Protein AF-A0A5K0VSX7-F1 (afdb_monomer_lite)

Foldseek 3Di:
DDDDPDDPPPPPPDDDCVQWDWADWPQADPVGTDTDIDGDD

Radius of gyration: 18.92 Å; chains: 1; bounding box: 23×18×60 Å

Organism: NCBI:txid210225

Structure (mmCIF, N/CA/C/O backbone):
data_AF-A0A5K0VSX7-F1
#
_entry.id   AF-A0A5K0VSX7-F1
#
loop_
_atom_site.group_PDB
_atom_site.id
_atom_site.type_symbol
_atom_site.label_atom_id
_atom_site.label_alt_id
_atom_site.label_comp_id
_atom_site.label_asym_id
_atom_site.label_entity_id
_atom_site.label_seq_id
_atom_site.pdbx_PDB_ins_code
_atom_site.Cartn_x
_atom_site.Cartn_y
_atom_site.Cartn_z
_atom_site.occupancy
_atom_site.B_iso_or_equiv
_atom_site.auth_seq_id
_atom_site.auth_comp_id
_atom_site.auth_asym_id
_atom_site.auth_atom_id
_atom_site.pdbx_PDB_model_num
ATOM 1 N N . ASP A 1 1 ? 2.263 10.415 48.452 1.00 53.72 1 ASP A N 1
ATOM 2 C CA . ASP A 1 1 ? 1.776 9.818 47.203 1.00 53.72 1 ASP A CA 1
ATOM 3 C C . ASP A 1 1 ? 1.839 10.789 46.046 1.00 53.72 1 ASP A C 1
ATOM 5 O O . ASP A 1 1 ? 1.275 11.874 46.118 1.00 53.72 1 ASP A O 1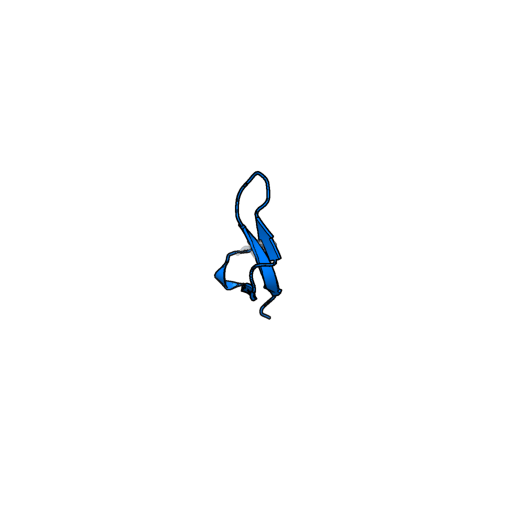
ATOM 9 N N . SER A 1 2 ? 2.588 10.392 45.023 1.00 50.19 2 SER A N 1
ATOM 10 C CA . SER A 1 2 ? 2.749 11.061 43.732 1.00 50.19 2 SER A CA 1
ATOM 11 C C . SER A 1 2 ? 1.542 10.792 42.827 1.00 50.19 2 SER A C 1
ATOM 13 O O . SER A 1 2 ? 1.058 9.664 42.833 1.00 50.19 2 SER A O 1
ATOM 15 N N . PRO A 1 3 ? 1.140 11.711 41.934 1.00 64.19 3 PRO A N 1
ATOM 16 C CA . PRO A 1 3 ? 0.496 11.324 40.692 1.00 64.19 3 PRO A CA 1
ATOM 17 C C . PRO A 1 3 ? 1.552 11.337 39.580 1.00 64.19 3 PRO A C 1
ATOM 19 O O . PRO A 1 3 ? 2.076 12.380 39.188 1.00 64.19 3 PRO A O 1
ATOM 22 N N . SER A 1 4 ? 1.903 10.147 39.107 1.00 62.06 4 SER A N 1
ATOM 23 C CA . SER A 1 4 ? 2.724 9.906 37.924 1.00 62.06 4 SER A CA 1
ATOM 24 C C . SER A 1 4 ? 2.080 10.543 36.687 1.00 62.06 4 SER A C 1
ATOM 26 O O . SER A 1 4 ? 1.012 10.119 36.252 1.00 62.06 4 SER A O 1
ATOM 28 N N . MET A 1 5 ? 2.733 11.554 36.103 1.00 61.91 5 MET A N 1
ATOM 29 C CA . MET A 1 5 ? 2.446 11.985 34.733 1.00 61.91 5 MET A CA 1
ATOM 30 C C . MET A 1 5 ? 2.930 10.895 33.779 1.00 61.91 5 MET A C 1
ATOM 32 O O . MET A 1 5 ? 4.089 10.876 33.363 1.00 61.91 5 MET A O 1
ATOM 36 N N . GLU A 1 6 ? 2.042 9.969 33.446 1.00 58.75 6 GLU A N 1
ATOM 37 C CA . GLU A 1 6 ? 2.264 9.044 32.346 1.00 58.75 6 GLU A CA 1
ATOM 38 C C . GLU A 1 6 ? 2.103 9.813 31.032 1.00 58.75 6 GLU A C 1
ATOM 40 O O . GLU A 1 6 ? 1.024 10.294 30.678 1.00 58.75 6 GLU A O 1
ATOM 45 N N . GLY A 1 7 ? 3.229 9.995 30.340 1.00 58.50 7 GLY A N 1
ATOM 46 C CA . GLY A 1 7 ? 3.279 10.607 29.024 1.00 58.50 7 GLY A CA 1
ATOM 47 C C . GLY A 1 7 ? 2.369 9.857 28.060 1.00 58.50 7 GLY A C 1
ATOM 48 O O . GLY A 1 7 ? 2.485 8.645 27.889 1.00 58.50 7 GLY A O 1
ATOM 49 N N . LEU A 1 8 ? 1.473 10.593 27.403 1.00 61.69 8 LEU A N 1
ATOM 50 C CA . LEU A 1 8 ? 0.744 10.109 26.240 1.00 61.69 8 LEU A CA 1
ATOM 51 C C . LEU A 1 8 ? 1.759 9.866 25.123 1.00 61.69 8 LEU A C 1
ATOM 53 O O . LEU A 1 8 ? 2.006 10.739 24.287 1.00 61.69 8 LEU A O 1
ATOM 57 N N . GLU A 1 9 ? 2.363 8.680 25.113 1.00 62.88 9 GLU A N 1
ATOM 58 C CA . GLU A 1 9 ? 3.016 8.159 23.927 1.00 62.88 9 GLU A CA 1
ATOM 59 C C . GLU A 1 9 ? 1.960 8.148 22.821 1.00 62.88 9 GLU A C 1
ATOM 61 O O . GLU A 1 9 ? 1.083 7.281 22.764 1.00 62.88 9 GLU A O 1
ATOM 66 N N . LYS A 1 10 ? 2.018 9.143 21.931 1.00 64.38 10 LYS A N 1
ATOM 67 C CA . LYS A 1 10 ? 1.391 9.054 20.617 1.00 64.38 10 LYS A CA 1
ATOM 68 C C . LYS A 1 10 ? 2.091 7.901 19.914 1.00 64.38 10 LYS A C 1
ATOM 70 O O . LYS A 1 10 ? 3.069 8.119 19.209 1.00 64.38 10 LYS A O 1
ATOM 75 N N . LYS A 1 11 ? 1.624 6.672 20.152 1.00 68.38 11 LYS A N 1
ATOM 76 C CA . LYS A 1 11 ? 2.036 5.498 19.389 1.00 68.38 11 LYS A CA 1
ATOM 77 C C . LYS A 1 11 ? 1.786 5.841 17.933 1.00 68.38 11 LYS A C 1
ATOM 79 O O . LYS A 1 11 ? 0.635 5.900 17.497 1.00 68.38 11 LYS A O 1
ATOM 84 N N . GLU A 1 12 ? 2.862 6.145 17.217 1.00 77.19 12 GLU A N 1
ATOM 85 C CA . GLU A 1 12 ? 2.819 6.349 15.782 1.00 77.19 12 GLU A CA 1
ATOM 86 C C . GLU A 1 12 ? 2.131 5.119 15.201 1.00 77.19 12 GLU A C 1
ATOM 88 O O . GLU A 1 12 ? 2.569 3.986 15.424 1.00 77.19 12 GLU A O 1
ATOM 93 N N . ARG A 1 13 ? 0.979 5.325 14.552 1.00 78.88 13 ARG A N 1
ATOM 94 C CA . ARG A 1 13 ? 0.234 4.219 13.955 1.00 78.88 13 ARG A CA 1
ATOM 95 C C . ARG A 1 13 ? 1.121 3.610 12.881 1.00 78.88 13 ARG A C 1
ATOM 97 O O . ARG A 1 13 ? 1.313 4.187 11.813 1.00 78.88 13 ARG A O 1
ATOM 104 N N . ARG A 1 14 ? 1.701 2.456 13.197 1.00 88.06 14 ARG A N 1
ATOM 105 C CA . ARG A 1 14 ? 2.499 1.688 12.256 1.00 88.06 14 ARG A CA 1
ATOM 106 C C . ARG A 1 14 ? 1.539 0.981 11.317 1.00 88.06 14 ARG A C 1
ATOM 108 O O . ARG A 1 14 ? 0.845 0.061 11.731 1.00 88.06 14 ARG A O 1
ATOM 115 N N . TRP A 1 15 ? 1.531 1.422 10.069 1.00 90.00 15 TRP A N 1
ATOM 116 C CA . TRP A 1 15 ? 0.795 0.763 9.006 1.00 90.00 15 TRP A CA 1
ATOM 117 C C . TRP A 1 15 ? 1.325 -0.647 8.766 1.00 90.00 15 TRP A C 1
ATOM 119 O O . TRP A 1 15 ? 2.535 -0.884 8.703 1.00 90.00 15 TRP A O 1
ATOM 129 N N . THR A 1 16 ? 0.399 -1.573 8.601 1.00 92.94 16 THR A N 1
ATOM 130 C CA . THR A 1 16 ? 0.632 -2.974 8.278 1.00 92.94 16 THR A CA 1
ATOM 131 C C . THR A 1 16 ? -0.240 -3.369 7.091 1.00 92.94 16 THR A C 1
ATOM 133 O O . THR A 1 16 ? -1.203 -2.689 6.748 1.00 92.94 16 THR A O 1
ATOM 136 N N . LEU A 1 17 ? 0.061 -4.500 6.451 1.00 91.69 17 LEU A N 1
ATOM 137 C CA . LEU A 1 17 ? -0.772 -5.002 5.351 1.00 91.69 17 LEU A CA 1
ATOM 138 C C . LEU A 1 17 ? -2.213 -5.311 5.784 1.00 91.69 17 LEU A C 1
ATOM 140 O O . LEU A 1 17 ? -3.115 -5.269 4.954 1.00 91.69 17 LEU A O 1
ATOM 144 N N . ASN A 1 18 ? -2.442 -5.589 7.070 1.00 93.44 18 ASN A N 1
ATOM 145 C CA . ASN A 1 18 ? -3.776 -5.886 7.583 1.00 93.44 18 ASN A CA 1
ATOM 146 C C . ASN A 1 18 ? -4.702 -4.667 7.556 1.00 93.44 18 ASN A C 1
ATOM 148 O O . ASN A 1 18 ? -5.911 -4.852 7.402 1.00 93.44 18 ASN A O 1
ATOM 152 N N . ASP A 1 19 ? -4.139 -3.458 7.625 1.00 93.88 19 ASP A N 1
ATOM 153 C CA . ASP A 1 19 ? -4.871 -2.186 7.582 1.00 93.88 19 ASP A CA 1
ATOM 154 C C . ASP A 1 19 ? -5.396 -1.854 6.177 1.00 93.88 19 ASP A C 1
ATOM 156 O O . ASP A 1 19 ? -6.180 -0.923 6.004 1.00 93.88 19 ASP A O 1
ATOM 160 N N . PHE A 1 20 ? -4.994 -2.623 5.160 1.00 95.06 20 PHE A N 1
ATOM 161 C CA . PHE A 1 20 ? -5.394 -2.399 3.777 1.00 95.06 20 PHE A CA 1
ATOM 162 C C . PHE A 1 20 ? -6.131 -3.599 3.182 1.00 95.06 20 PHE A C 1
ATOM 164 O O . PHE A 1 20 ? -5.861 -4.765 3.476 1.00 95.06 20 PHE A O 1
ATOM 171 N N . GLU A 1 21 ? -7.088 -3.312 2.307 1.00 96.06 21 GLU A N 1
ATOM 172 C CA . GLU A 1 21 ? -7.618 -4.273 1.343 1.00 96.06 21 GLU A CA 1
ATOM 173 C C . GLU A 1 21 ? -6.804 -4.161 0.057 1.00 96.06 21 GLU A C 1
ATOM 175 O O . GLU A 1 21 ? -6.800 -3.109 -0.588 1.00 96.06 21 GLU A O 1
ATOM 180 N N . ILE A 1 22 ? -6.109 -5.238 -0.315 1.00 95.00 22 ILE A N 1
ATOM 181 C CA . ILE A 1 22 ? -5.340 -5.297 -1.559 1.00 95.00 22 ILE A CA 1
ATOM 182 C C . ILE A 1 22 ? -6.275 -5.700 -2.697 1.00 95.00 22 ILE A C 1
ATOM 184 O O . ILE A 1 22 ? -6.868 -6.778 -2.692 1.00 95.00 22 ILE A O 1
ATOM 188 N N . GLY A 1 23 ? -6.421 -4.802 -3.661 1.00 94.19 23 GLY A N 1
ATOM 189 C CA . GLY A 1 23 ? -7.260 -4.960 -4.837 1.00 94.19 23 GLY A CA 1
ATOM 190 C C . GLY A 1 23 ? -6.493 -5.457 -6.061 1.00 94.19 23 GLY A C 1
ATOM 191 O O . GLY A 1 23 ? -5.494 -6.172 -5.980 1.00 94.19 23 GLY A O 1
ATOM 192 N N . LYS A 1 24 ? -6.998 -5.078 -7.239 1.00 96.38 24 LYS A N 1
ATOM 193 C CA . LYS A 1 24 ? -6.481 -5.549 -8.529 1.00 96.38 24 LYS A CA 1
ATOM 194 C C . LYS A 1 24 ? -5.033 -5.082 -8.776 1.00 96.38 24 LYS A C 1
ATOM 196 O O . LYS A 1 24 ? -4.666 -3.982 -8.346 1.00 96.38 24 LYS A O 1
ATOM 201 N N . PRO A 1 25 ? -4.223 -5.877 -9.502 1.00 96.38 25 PRO A N 1
ATOM 202 C CA . PRO A 1 25 ? -2.905 -5.444 -9.944 1.00 96.38 25 PRO A CA 1
ATOM 203 C C . PRO A 1 25 ? -3.041 -4.270 -10.918 1.00 96.38 25 PRO A C 1
ATOM 205 O O . PRO A 1 25 ? -3.863 -4.297 -11.832 1.00 96.38 25 PRO A O 1
ATOM 208 N N . LEU A 1 26 ? -2.221 -3.246 -10.712 1.00 96.19 26 LEU A N 1
ATOM 209 C CA . LEU A 1 26 ? -2.126 -2.070 -11.576 1.00 96.19 26 LEU A CA 1
ATOM 210 C C . LEU A 1 26 ? -1.002 -2.222 -12.606 1.00 96.19 26 LEU A C 1
ATOM 212 O O . LEU A 1 26 ? -1.073 -1.649 -13.687 1.00 96.19 26 LEU A O 1
ATOM 216 N N . GLY A 1 27 ? 0.026 -3.014 -12.292 1.00 96.56 27 GLY A N 1
ATOM 217 C CA . GLY A 1 27 ? 1.118 -3.302 -13.215 1.00 96.56 27 GLY A CA 1
ATOM 218 C C . GLY A 1 27 ? 2.363 -3.828 -12.513 1.00 96.56 27 GLY A C 1
ATOM 219 O O . GLY A 1 27 ? 2.316 -4.249 -11.357 1.00 96.56 27 GLY A O 1
ATOM 220 N N . ARG A 1 28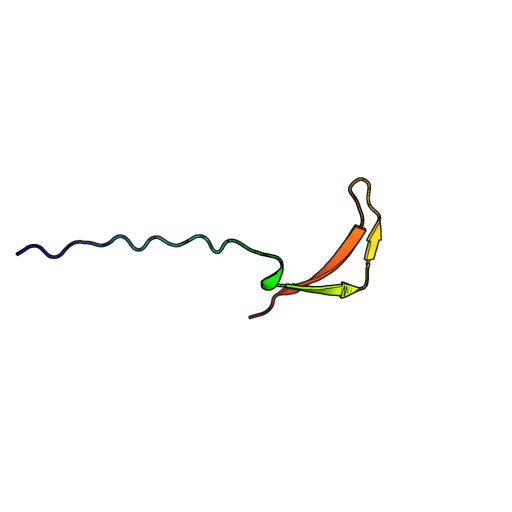 ? 3.495 -3.781 -13.219 1.00 96.44 28 ARG A N 1
ATOM 221 C CA . ARG A 1 28 ? 4.812 -4.175 -12.708 1.00 96.44 28 ARG A CA 1
ATOM 222 C C . ARG A 1 28 ? 5.819 -3.059 -12.960 1.00 96.44 28 ARG A C 1
ATOM 224 O O . ARG A 1 28 ? 6.036 -2.667 -14.102 1.00 96.44 28 ARG A O 1
ATOM 231 N N . GLY A 1 29 ? 6.419 -2.555 -11.888 1.00 95.00 29 GLY A N 1
ATOM 232 C CA . GLY A 1 29 ? 7.501 -1.578 -11.931 1.00 95.00 29 GLY A CA 1
ATOM 233 C C . GLY A 1 29 ? 8.878 -2.230 -11.800 1.00 95.00 29 GLY A C 1
ATOM 234 O O . GLY A 1 29 ? 9.010 -3.451 -11.687 1.00 95.00 29 GLY A O 1
ATOM 235 N N . LYS A 1 30 ? 9.918 -1.390 -11.737 1.00 97.25 30 LYS A N 1
ATOM 236 C CA . LYS A 1 30 ? 11.321 -1.813 -11.559 1.00 97.25 30 LYS A CA 1
ATOM 237 C C . LYS A 1 30 ? 11.547 -2.685 -10.312 1.00 97.25 30 LYS A C 1
ATOM 239 O O . LYS A 1 30 ? 12.470 -3.489 -10.295 1.00 97.25 30 LYS A O 1
ATOM 244 N N . PHE A 1 31 ? 10.693 -2.543 -9.298 1.00 95.12 31 PHE A N 1
ATOM 245 C CA . PHE A 1 31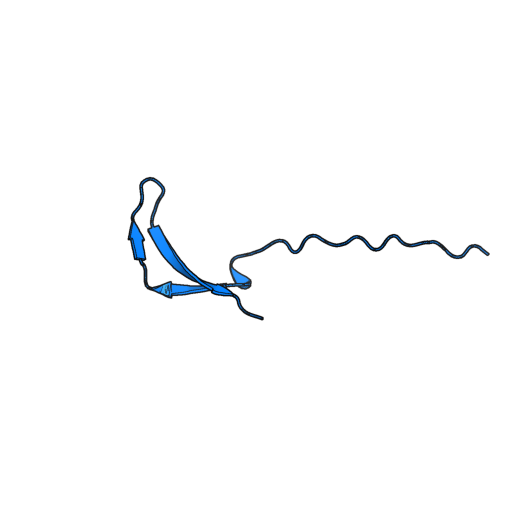 ? 10.843 -3.176 -7.984 1.00 95.12 31 PHE A CA 1
ATOM 246 C C . PHE A 1 31 ? 9.741 -4.190 -7.649 1.00 95.12 31 PHE A C 1
ATOM 248 O O . PHE A 1 31 ? 9.629 -4.611 -6.503 1.00 95.12 31 PHE A O 1
ATOM 255 N N . GLY A 1 32 ? 8.930 -4.597 -8.630 1.00 96.31 32 GLY A N 1
ATOM 256 C CA . GLY A 1 32 ? 7.889 -5.606 -8.432 1.00 96.31 32 GLY A CA 1
ATOM 257 C C . GLY A 1 32 ? 6.499 -5.138 -8.842 1.00 96.31 32 GLY A C 1
ATOM 258 O O . GLY A 1 32 ? 6.342 -4.198 -9.621 1.00 96.31 32 GLY A O 1
ATOM 259 N N . ASN A 1 33 ? 5.488 -5.847 -8.352 1.00 96.50 33 ASN A N 1
ATOM 260 C CA . ASN A 1 33 ? 4.099 -5.622 -8.732 1.00 96.50 33 ASN A CA 1
ATOM 261 C C . ASN A 1 33 ? 3.488 -4.472 -7.930 1.00 96.50 33 ASN A C 1
ATOM 263 O O . ASN A 1 33 ? 3.723 -4.339 -6.730 1.00 96.50 33 ASN A O 1
ATOM 267 N N . VAL A 1 34 ? 2.679 -3.667 -8.606 1.00 96.31 34 VAL A N 1
ATOM 268 C CA . VAL A 1 34 ? 1.947 -2.540 -8.029 1.00 96.31 34 VAL A CA 1
ATOM 269 C C . VAL A 1 34 ? 0.475 -2.917 -7.978 1.00 96.31 34 VAL A C 1
ATOM 271 O O . VAL A 1 34 ? -0.069 -3.407 -8.969 1.00 96.31 34 VAL A O 1
ATOM 274 N N . TYR A 1 35 ? -0.172 -2.683 -6.840 1.00 96.62 35 TYR A N 1
ATOM 275 C CA . TYR A 1 35 ? -1.567 -3.050 -6.598 1.00 96.62 35 TYR A CA 1
ATOM 276 C C . TYR A 1 35 ? -2.362 -1.841 -6.123 1.00 96.62 35 TYR A C 1
ATOM 278 O O . TYR A 1 35 ? -1.820 -0.945 -5.476 1.00 96.62 35 TYR A O 1
ATOM 286 N N . LEU A 1 36 ? -3.658 -1.836 -6.428 1.00 96.25 36 LEU A N 1
ATOM 287 C CA . LEU A 1 36 ? -4.597 -0.917 -5.800 1.00 96.25 36 LEU A CA 1
ATOM 288 C C . LEU A 1 36 ? -4.776 -1.321 -4.332 1.00 96.25 36 LEU A C 1
ATOM 290 O O . LEU A 1 36 ? -4.951 -2.504 -4.053 1.00 96.25 36 LEU A O 1
ATOM 294 N N . ALA A 1 37 ? -4.776 -0.364 -3.408 1.00 96.19 37 ALA A N 1
ATOM 295 C CA . ALA A 1 37 ? -5.046 -0.614 -1.995 1.00 96.19 37 ALA A CA 1
ATOM 296 C C . ALA A 1 37 ? -6.088 0.374 -1.464 1.00 96.19 37 ALA A C 1
ATOM 298 O O . ALA A 1 37 ? -6.095 1.544 -1.853 1.00 96.19 37 ALA A O 1
ATOM 299 N N . ARG A 1 38 ? -6.961 -0.100 -0.572 1.00 96.38 38 ARG A N 1
ATOM 300 C CA . ARG A 1 38 ? -7.929 0.723 0.162 1.00 96.38 38 ARG A CA 1
ATOM 301 C C . ARG A 1 38 ? -7.666 0.604 1.658 1.00 96.38 38 ARG A C 1
ATOM 303 O O . ARG A 1 38 ? -7.494 -0.503 2.152 1.00 96.38 38 ARG A O 1
ATOM 310 N N . GLU A 1 39 ? -7.658 1.728 2.365 1.00 94.56 39 GLU A N 1
ATOM 311 C CA . GLU A 1 39 ? -7.577 1.761 3.829 1.00 94.56 39 GLU A CA 1
ATOM 312 C C . GLU A 1 39 ? -8.852 1.178 4.457 1.00 94.56 39 GLU A C 1
ATOM 314 O O . GLU A 1 39 ? -9.971 1.571 4.098 1.00 94.56 39 GLU A O 1
ATOM 319 N N . LYS A 1 40 ? -8.676 0.257 5.404 1.00 87.19 40 LYS A N 1
ATOM 320 C CA . LYS A 1 40 ? -9.733 -0.212 6.302 1.00 87.19 40 LYS A CA 1
ATOM 321 C C . LYS A 1 40 ? -9.791 0.728 7.505 1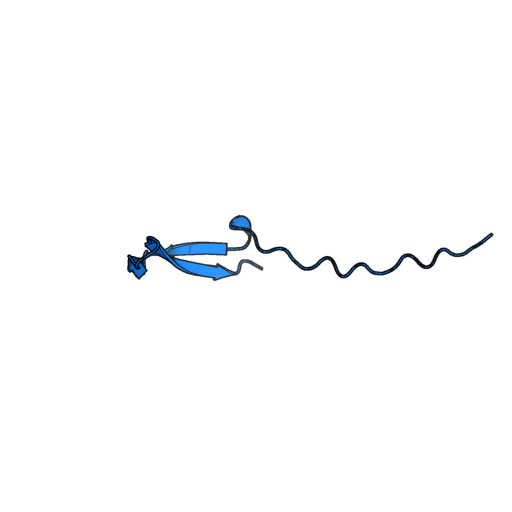.00 87.19 40 LYS A C 1
ATOM 323 O O . LYS A 1 40 ? -8.758 1.025 8.097 1.00 87.19 40 LYS A O 1
ATOM 328 N N . LYS A 1 41 ? -10.991 1.193 7.853 1.00 74.94 41 LYS A N 1
ATOM 329 C CA . LYS A 1 41 ? -11.233 1.903 9.115 1.00 74.94 41 LYS A CA 1
ATOM 330 C C . LYS A 1 41 ? -11.551 0.929 10.236 1.00 74.94 41 LYS A C 1
AT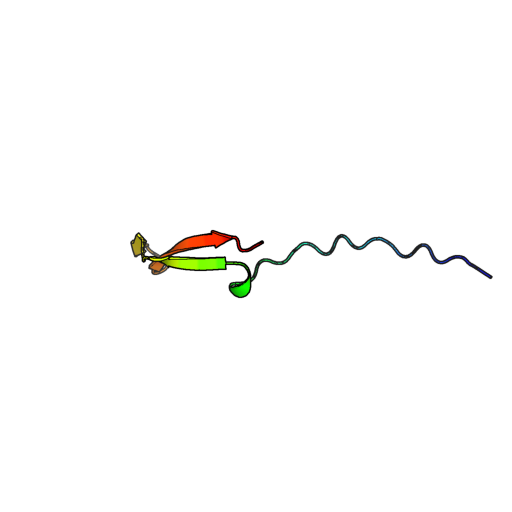OM 332 O O . LYS A 1 41 ? -12.177 -0.108 9.924 1.00 74.94 41 LYS A O 1
#

Sequence (41 aa):
DSPSMEGLEKKERRWTLNDFEIGKPLGRGKFGNVYLAREKK

InterPro domains:
  IPR011009 Protein kinase-like domain superfamily [SSF56112] (10-40)
  IPR030616 Aurora kinase-like [PTHR24350] (9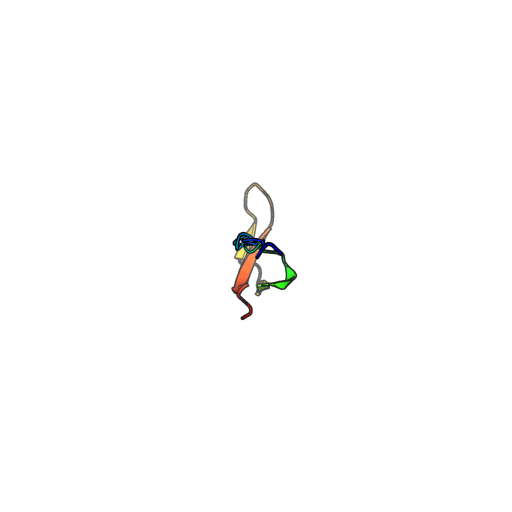-41)

pLDDT: mean 84.23, std 15.37, range [50.19, 97.25]

Secondary structure (DSSP, 8-state):
----------------GGGEEEEEEEEEETTEEEEEEEE--